Protein AF-I3E855-F1 (afdb_monomer_lite)

Foldseek 3Di:
DQDPVNVVVVVLVVLLVQLVVVVVV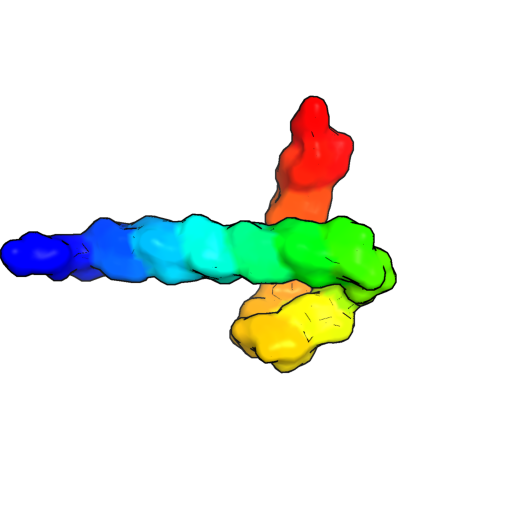VDDLVVSCVVSVNDSVSSVVSVVVVVVD

Radius of gyration: 11.93 Å; chains: 1; bounding box: 22×22×34 Å

Organism: Bacillus methanolicus (strain MGA3 / ATCC 53907) (NCBI:txid796606)

Secondary structure (DSSP, 8-state):
---HHHHHHHHHHHHHHHHHHHHHTT--HHHHHHHHT--HHHHHHHHHHHHT-

Structure (mmCIF, N/CA/C/O backbone):
data_AF-I3E855-F1
#
_entry.id   AF-I3E855-F1
#
loop_
_atom_site.group_PDB
_atom_site.id
_atom_site.type_symbol
_atom_site.label_atom_id
_atom_site.label_alt_id
_atom_site.label_comp_id
_atom_site.label_asym_id
_atom_site.label_entity_id
_atom_site.label_seq_id
_atom_site.pdbx_PDB_ins_code
_atom_site.Cartn_x
_atom_site.Cartn_y
_atom_site.Cartn_z
_atom_site.occupancy
_atom_site.B_iso_or_equiv
_atom_site.auth_seq_id
_atom_site.auth_comp_id
_a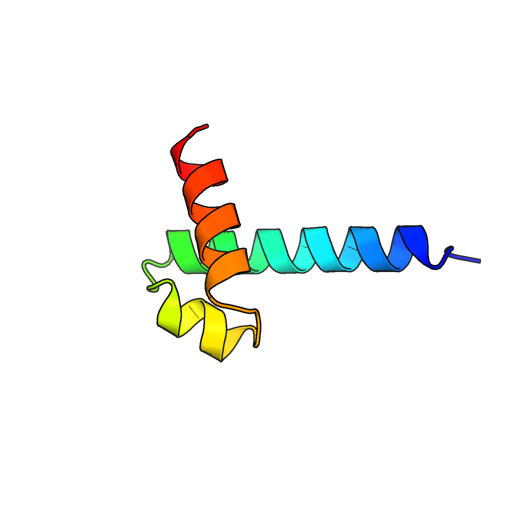tom_site.auth_asym_id
_atom_site.auth_atom_id
_atom_site.pdbx_PDB_model_num
ATOM 1 N N . MET A 1 1 ? 5.965 8.194 -29.926 1.00 63.25 1 MET A N 1
ATOM 2 C CA . MET A 1 1 ? 6.903 7.794 -28.855 1.00 63.25 1 MET A CA 1
ATOM 3 C C . MET A 1 1 ? 6.304 8.282 -27.553 1.00 63.25 1 MET A C 1
ATOM 5 O O . MET A 1 1 ? 6.184 9.485 -27.406 1.00 63.25 1 MET A O 1
ATOM 9 N N . ILE A 1 2 ? 5.854 7.388 -26.672 1.00 63.03 2 ILE A N 1
ATOM 10 C CA . ILE A 1 2 ? 5.363 7.803 -25.350 1.00 63.03 2 ILE A CA 1
ATOM 11 C C . ILE A 1 2 ? 6.592 8.204 -24.537 1.00 63.03 2 ILE A C 1
ATOM 13 O O . ILE A 1 2 ? 7.523 7.399 -24.413 1.00 63.03 2 ILE A O 1
ATOM 17 N N . SER A 1 3 ? 6.622 9.442 -24.053 1.00 80.62 3 SER A N 1
ATOM 18 C CA . SER A 1 3 ? 7.725 9.963 -23.253 1.00 80.62 3 SER A CA 1
ATOM 19 C C . SER A 1 3 ? 7.880 9.169 -21.950 1.00 80.62 3 SER A C 1
ATOM 21 O O . SER A 1 3 ? 6.946 8.527 -21.459 1.00 80.62 3 SER A O 1
ATOM 23 N N . GLY A 1 4 ? 9.077 9.202 -21.357 1.00 81.50 4 GLY A N 1
ATOM 24 C CA . GLY A 1 4 ? 9.308 8.579 -20.048 1.00 81.50 4 GLY A CA 1
ATOM 25 C C . GLY A 1 4 ? 8.386 9.138 -18.956 1.00 81.50 4 GLY A C 1
ATOM 26 O O . GLY A 1 4 ? 8.000 8.399 -18.053 1.00 81.50 4 GLY A O 1
ATOM 27 N N . LEU A 1 5 ? 7.979 10.407 -19.085 1.00 80.62 5 LEU A N 1
ATOM 28 C CA . LEU A 1 5 ? 7.064 11.078 -18.167 1.00 80.62 5 LEU A CA 1
ATOM 29 C C . LEU A 1 5 ? 5.641 10.515 -18.261 1.00 80.62 5 LEU A C 1
ATOM 31 O O . LEU A 1 5 ? 5.061 10.169 -17.240 1.00 80.62 5 LEU A O 1
ATOM 35 N N . GLU A 1 6 ? 5.107 10.344 -19.470 1.00 79.12 6 GLU A N 1
ATOM 36 C CA . GLU A 1 6 ? 3.772 9.762 -19.675 1.00 79.12 6 GLU A CA 1
ATOM 37 C C . GLU A 1 6 ? 3.689 8.319 -19.155 1.00 79.12 6 GLU A C 1
ATOM 39 O O . GLU A 1 6 ? 2.708 7.935 -18.525 1.00 79.12 6 GLU A O 1
ATOM 44 N N . ARG A 1 7 ? 4.749 7.516 -19.337 1.00 77.88 7 ARG A N 1
ATOM 45 C CA . ARG A 1 7 ? 4.799 6.159 -18.760 1.00 77.88 7 ARG A CA 1
ATOM 46 C C . ARG A 1 7 ? 4.822 6.170 -17.236 1.00 77.88 7 ARG A C 1
ATOM 48 O O . ARG A 1 7 ? 4.268 5.266 -16.617 1.00 77.88 7 ARG A O 1
ATOM 55 N N . TYR A 1 8 ? 5.506 7.143 -16.643 1.00 80.62 8 TYR A N 1
ATOM 56 C CA . TYR A 1 8 ? 5.561 7.287 -15.196 1.00 80.62 8 TYR A CA 1
ATOM 57 C C . TYR A 1 8 ? 4.199 7.702 -14.632 1.00 80.62 8 TYR A C 1
ATOM 59 O O . TYR A 1 8 ? 3.728 7.075 -13.688 1.00 80.62 8 TYR A O 1
ATOM 67 N N . LEU A 1 9 ? 3.548 8.694 -15.247 1.00 80.12 9 LEU A N 1
ATOM 68 C CA . LEU A 1 9 ? 2.222 9.165 -14.843 1.00 80.12 9 LEU A CA 1
ATOM 69 C C . LEU A 1 9 ? 1.180 8.046 -14.919 1.00 80.12 9 LEU A C 1
ATOM 71 O O . LEU A 1 9 ? 0.537 7.773 -13.910 1.00 80.12 9 LEU A O 1
ATOM 75 N N . ASN A 1 10 ? 1.133 7.303 -16.031 1.00 81.06 10 ASN A N 1
ATOM 76 C CA . ASN A 1 10 ? 0.223 6.162 -16.166 1.00 81.06 10 ASN A CA 1
ATOM 77 C C . ASN A 1 10 ? 0.423 5.129 -15.049 1.00 81.06 10 ASN A C 1
ATOM 79 O O . ASN A 1 10 ? -0.545 4.698 -14.433 1.00 81.06 10 ASN A O 1
ATOM 83 N N . ARG A 1 11 ? 1.674 4.777 -14.717 1.00 82.94 11 ARG A N 1
ATOM 84 C CA . ARG A 1 11 ? 1.946 3.834 -13.618 1.00 82.94 11 ARG A CA 1
ATOM 85 C C . ARG A 1 11 ? 1.491 4.362 -12.261 1.00 82.94 11 ARG A C 1
ATOM 87 O O . ARG A 1 11 ? 1.013 3.590 -11.440 1.00 82.94 11 ARG A O 1
ATOM 94 N N . VAL A 1 12 ? 1.659 5.659 -12.006 1.00 82.44 12 VAL A N 1
ATOM 95 C CA . VAL A 1 12 ? 1.223 6.278 -10.747 1.00 82.44 12 VAL A CA 1
ATOM 96 C C . VAL A 1 12 ? -0.301 6.281 -10.639 1.00 82.44 12 VAL A C 1
ATOM 98 O O . VAL A 1 12 ? -0.828 6.001 -9.561 1.00 82.44 12 VAL A O 1
ATOM 101 N N . GLU A 1 13 ? -1.006 6.561 -11.732 1.00 85.62 13 GLU A N 1
ATOM 102 C CA . GLU A 1 13 ? -2.468 6.491 -11.782 1.00 85.62 13 GLU A CA 1
ATOM 103 C C . GLU 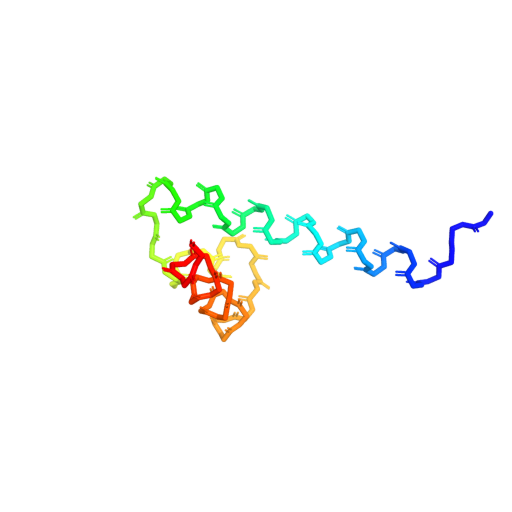A 1 13 ? -2.966 5.055 -11.580 1.00 85.62 13 GLU A C 1
ATOM 105 O O . GLU A 1 13 ? -3.837 4.826 -10.741 1.00 85.62 13 GLU A O 1
ATOM 110 N N . GLU A 1 14 ? -2.363 4.076 -12.260 1.00 88.44 14 GLU A N 1
ATOM 111 C CA . GLU A 1 14 ? -2.692 2.655 -12.099 1.00 88.44 14 GLU A CA 1
ATOM 112 C C . GLU A 1 14 ? -2.466 2.166 -10.659 1.00 88.44 14 GLU A C 1
ATOM 114 O O . GLU A 1 14 ? -3.361 1.548 -10.075 1.00 88.44 14 GLU A O 1
ATOM 119 N N . ASP A 1 15 ? -1.319 2.503 -10.055 1.00 86.69 15 ASP A N 1
ATOM 120 C CA . ASP A 1 15 ? -1.014 2.206 -8.648 1.00 86.69 15 ASP A CA 1
ATOM 121 C C . ASP A 1 15 ? -2.065 2.816 -7.711 1.00 86.69 15 ASP A C 1
ATOM 123 O O . ASP A 1 15 ? -2.535 2.166 -6.777 1.00 86.69 15 ASP A O 1
ATOM 127 N N . THR A 1 16 ? -2.447 4.072 -7.955 1.00 90.19 16 THR A N 1
ATOM 128 C CA . THR A 1 16 ? -3.410 4.795 -7.114 1.00 90.19 16 THR A CA 1
ATOM 129 C C . THR A 1 16 ? -4.790 4.153 -7.193 1.00 90.19 16 THR A C 1
ATOM 131 O O . THR A 1 16 ? -5.406 3.875 -6.164 1.00 90.19 16 THR A O 1
ATOM 134 N N . ILE A 1 17 ? -5.259 3.838 -8.402 1.00 92.69 17 ILE A N 1
ATOM 135 C CA . ILE A 1 17 ? -6.543 3.163 -8.618 1.00 92.69 17 ILE A CA 1
ATOM 136 C C . ILE A 1 17 ? -6.545 1.780 -7.954 1.00 92.69 17 ILE A C 1
ATOM 138 O O . ILE A 1 17 ? -7.543 1.394 -7.342 1.00 92.69 17 ILE A O 1
ATOM 142 N N . ALA A 1 18 ? -5.445 1.029 -8.052 1.00 93.19 18 ALA A N 1
ATOM 143 C CA . ALA A 1 18 ? -5.319 -0.281 -7.419 1.00 93.19 18 ALA A CA 1
ATOM 144 C C . ALA A 1 18 ? -5.387 -0.185 -5.886 1.00 93.19 18 ALA A C 1
ATOM 146 O O . ALA A 1 18 ? -6.135 -0.938 -5.262 1.00 93.19 18 ALA A O 1
ATOM 147 N N . VAL A 1 19 ? -4.677 0.777 -5.287 1.00 93.06 19 VAL A N 1
ATOM 148 C CA . VAL A 1 19 ? -4.731 1.035 -3.840 1.00 93.06 19 VAL A CA 1
ATOM 149 C C . VAL A 1 19 ? -6.158 1.363 -3.396 1.00 93.06 19 VAL A C 1
ATOM 151 O O . VAL A 1 19 ? -6.655 0.750 -2.453 1.00 93.06 19 VAL A O 1
ATOM 154 N N . LEU A 1 20 ? -6.851 2.265 -4.098 1.00 92.56 20 LEU A N 1
ATOM 155 C CA . LEU A 1 20 ? -8.223 2.657 -3.756 1.00 92.56 20 LEU A CA 1
ATOM 156 C C . LEU A 1 20 ? -9.209 1.488 -3.845 1.00 92.56 20 LEU A C 1
ATOM 158 O O . LEU A 1 20 ? -10.024 1.307 -2.943 1.00 92.56 20 LEU A O 1
ATOM 162 N N . LYS A 1 21 ? -9.114 0.650 -4.885 1.00 94.44 21 LYS A N 1
ATOM 163 C CA . LYS A 1 21 ? -9.957 -0.552 -5.016 1.00 94.44 21 LYS A CA 1
ATOM 164 C C . LYS A 1 21 ? -9.808 -1.487 -3.815 1.00 94.44 21 LYS A C 1
ATOM 166 O O . LYS A 1 21 ? -10.804 -2.018 -3.329 1.00 94.44 21 LYS A O 1
ATOM 171 N N . LEU A 1 22 ? -8.582 -1.679 -3.331 1.00 93.88 22 LEU A N 1
ATOM 172 C CA . LEU A 1 22 ? -8.316 -2.555 -2.191 1.00 93.88 22 LEU A CA 1
ATOM 173 C C . LEU A 1 22 ? -8.718 -1.923 -0.852 1.00 93.88 22 LEU A C 1
ATOM 175 O O . LEU A 1 22 ? -9.197 -2.642 0.024 1.00 93.88 22 LEU A O 1
ATOM 179 N N . LEU A 1 23 ? -8.589 -0.599 -0.711 1.00 92.00 23 LEU A N 1
ATOM 180 C CA . LEU A 1 23 ? -9.111 0.137 0.446 1.00 92.00 23 LEU A CA 1
ATOM 181 C C . LEU A 1 23 ? -10.636 0.005 0.541 1.00 92.00 23 LEU A C 1
ATOM 183 O O . LEU A 1 23 ? -11.154 -0.323 1.605 1.00 92.00 23 LEU A O 1
ATOM 187 N N . VAL A 1 24 ? -11.354 0.177 -0.575 1.00 91.31 24 VAL A N 1
ATOM 188 C CA . VAL A 1 24 ? -12.817 -0.010 -0.639 1.00 91.31 24 VAL A CA 1
ATOM 189 C C . VAL A 1 24 ? -13.214 -1.463 -0.357 1.00 91.31 24 VAL A C 1
ATOM 191 O O . VAL A 1 24 ? -14.241 -1.709 0.269 1.00 91.31 24 VAL A O 1
ATOM 194 N N . ALA A 1 25 ? -12.383 -2.432 -0.749 1.00 93.19 25 ALA A N 1
ATOM 195 C CA . ALA A 1 25 ? -12.566 -3.841 -0.394 1.00 93.19 25 ALA A CA 1
ATOM 196 C C . ALA A 1 25 ? -12.274 -4.154 1.092 1.00 93.19 25 ALA A C 1
ATOM 198 O O . ALA A 1 25 ? -12.360 -5.314 1.495 1.00 93.19 25 ALA A O 1
ATOM 199 N N . GLY A 1 26 ? -11.916 -3.153 1.905 1.00 91.38 26 GLY A N 1
ATOM 200 C CA . GLY A 1 26 ? -11.670 -3.291 3.340 1.00 91.38 26 GLY A CA 1
ATOM 201 C C . GLY A 1 26 ? -10.289 -3.839 3.704 1.00 91.38 26 GLY A C 1
ATOM 202 O O . GLY A 1 26 ? -10.083 -4.239 4.849 1.00 91.38 26 GLY A O 1
ATOM 203 N N . LYS A 1 27 ? -9.335 -3.879 2.762 1.00 93.50 27 LYS A N 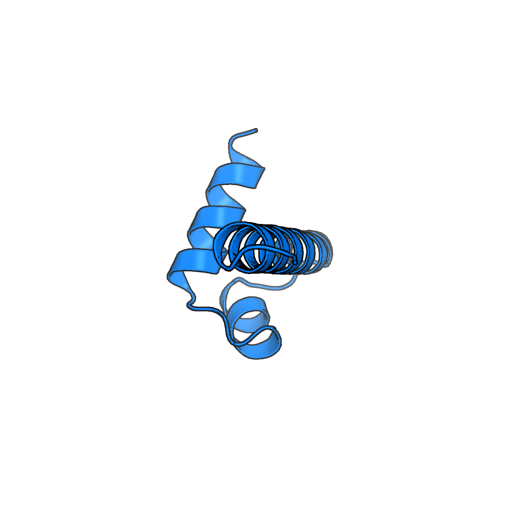1
ATOM 204 C CA . LYS A 1 27 ? -7.961 -4.303 3.068 1.00 93.50 27 LYS A CA 1
ATOM 205 C C . LYS A 1 27 ? -7.212 -3.237 3.863 1.00 93.50 27 LYS A C 1
ATOM 207 O O . LYS A 1 27 ? -7.400 -2.037 3.666 1.00 93.50 27 LYS A O 1
ATOM 212 N N . THR A 1 28 ? -6.306 -3.682 4.731 1.00 93.19 28 THR A N 1
ATOM 213 C CA . THR A 1 28 ? -5.445 -2.774 5.500 1.00 93.19 28 THR A CA 1
ATOM 214 C C . THR A 1 28 ? -4.279 -2.252 4.659 1.00 93.19 28 THR A C 1
ATOM 216 O O . THR A 1 28 ? -3.861 -2.872 3.680 1.00 93.19 28 THR A O 1
ATOM 219 N N . VAL A 1 29 ? -3.698 -1.125 5.081 1.00 92.06 29 VAL A N 1
ATOM 220 C CA . VAL A 1 29 ? -2.524 -0.503 4.440 1.00 92.06 29 VAL A CA 1
ATOM 221 C C . VAL A 1 29 ? -1.370 -1.503 4.263 1.00 92.06 29 VAL A C 1
ATOM 223 O O . VAL A 1 29 ? -0.716 -1.516 3.220 1.00 92.06 29 VAL A O 1
ATOM 226 N N . GLU A 1 30 ? -1.158 -2.385 5.241 1.00 94.12 30 GLU A N 1
ATOM 227 C CA . GLU A 1 30 ? -0.119 -3.420 5.205 1.00 94.12 30 GLU A CA 1
ATOM 228 C C . GLU A 1 30 ? -0.390 -4.501 4.157 1.00 94.12 30 GLU A C 1
ATOM 230 O O . GLU A 1 30 ? 0.505 -4.866 3.392 1.00 94.12 30 GLU A O 1
ATOM 235 N N . GLN A 1 31 ? -1.635 -4.977 4.066 1.00 93.75 31 GLN A N 1
ATOM 236 C CA . GLN A 1 31 ? -2.028 -5.965 3.061 1.00 93.75 31 GLN A CA 1
ATOM 237 C C . GLN A 1 31 ? -1.887 -5.406 1.644 1.00 93.75 31 GLN A C 1
ATOM 239 O O . GLN A 1 31 ? -1.391 -6.094 0.755 1.00 93.75 31 GLN A O 1
ATOM 244 N N . ILE A 1 32 ? -2.282 -4.148 1.448 1.00 94.00 32 ILE A N 1
ATOM 245 C CA . ILE A 1 32 ? -2.204 -3.458 0.156 1.00 94.00 32 ILE A CA 1
ATOM 246 C C . ILE A 1 32 ? -0.749 -3.238 -0.256 1.00 94.00 32 ILE A C 1
ATOM 248 O O . ILE A 1 32 ? -0.381 -3.509 -1.398 1.00 94.00 32 ILE A O 1
ATOM 252 N N . SER A 1 33 ? 0.092 -2.786 0.677 1.00 93.06 33 SER A N 1
ATOM 253 C CA . SER A 1 33 ? 1.526 -2.604 0.444 1.00 93.06 33 SER A CA 1
ATOM 254 C C . SER A 1 33 ? 2.198 -3.905 0.010 1.00 93.06 33 SER A C 1
ATOM 256 O O . SER A 1 33 ? 2.960 -3.904 -0.957 1.00 93.06 33 SER A O 1
ATOM 258 N N . ASN A 1 34 ? 1.868 -5.018 0.668 1.00 93.81 34 ASN A N 1
ATOM 259 C CA . ASN A 1 34 ? 2.429 -6.322 0.337 1.00 93.81 34 ASN A CA 1
ATOM 260 C C . ASN A 1 34 ? 1.915 -6.859 -1.014 1.00 93.81 34 ASN A C 1
ATOM 262 O O . ASN A 1 34 ? 2.695 -7.379 -1.809 1.00 93.81 34 ASN A O 1
ATOM 266 N N . GLU A 1 35 ? 0.621 -6.696 -1.307 1.00 93.25 35 GLU A N 1
ATOM 267 C CA . GLU A 1 35 ? -0.001 -7.184 -2.545 1.00 93.25 35 GLU A CA 1
ATOM 268 C C . GLU A 1 35 ? 0.476 -6.418 -3.784 1.00 93.25 35 GLU A C 1
ATOM 270 O O . GLU A 1 35 ? 0.829 -7.023 -4.796 1.00 93.25 35 GLU A O 1
ATOM 275 N N . LEU A 1 36 ? 0.546 -5.089 -3.691 1.00 90.12 36 LEU A N 1
ATOM 276 C CA . LEU A 1 36 ? 0.961 -4.231 -4.802 1.00 90.12 36 LEU A CA 1
ATOM 277 C C . LEU A 1 36 ? 2.481 -4.015 -4.856 1.00 90.12 36 LEU A C 1
ATOM 279 O O . LEU A 1 36 ? 2.985 -3.425 -5.808 1.00 90.12 36 LEU A O 1
ATOM 283 N N . LYS A 1 37 ? 3.227 -4.494 -3.849 1.00 92.06 37 LYS A N 1
ATOM 284 C CA . LYS A 1 37 ? 4.667 -4.232 -3.662 1.00 92.06 37 LYS A CA 1
ATOM 285 C C . LYS A 1 37 ? 5.003 -2.736 -3.662 1.00 92.06 37 LYS A C 1
ATOM 287 O O . LYS A 1 37 ? 6.048 -2.311 -4.156 1.00 92.06 37 LYS A O 1
ATOM 292 N N . ILE A 1 38 ? 4.106 -1.934 -3.093 1.00 90.06 38 ILE A N 1
ATOM 293 C CA . ILE A 1 38 ? 4.233 -0.479 -2.973 1.00 90.06 38 ILE A CA 1
ATOM 294 C C . ILE A 1 38 ? 4.632 -0.142 -1.529 1.00 90.06 38 ILE A C 1
ATOM 296 O O . ILE A 1 38 ? 4.141 -0.794 -0.610 1.00 90.06 38 ILE A O 1
ATOM 300 N N . PRO A 1 39 ? 5.473 0.878 -1.271 1.00 93.12 39 PRO A N 1
ATOM 301 C 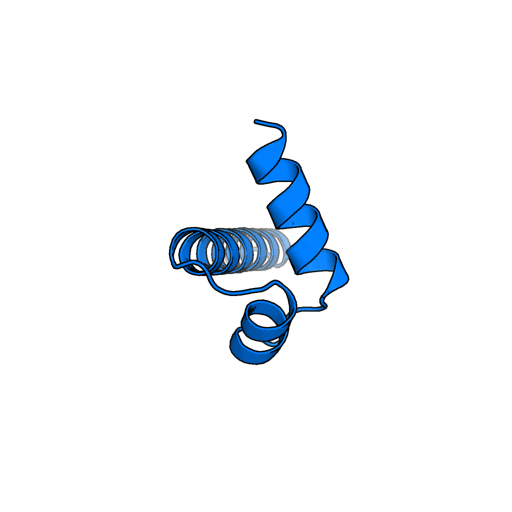CA . PRO A 1 39 ? 5.802 1.290 0.092 1.00 93.12 39 PRO A CA 1
ATOM 302 C C . PRO A 1 39 ? 4.564 1.658 0.923 1.00 93.12 39 PRO A C 1
ATOM 304 O O . PRO A 1 39 ? 3.713 2.413 0.452 1.00 93.12 39 PRO A O 1
ATOM 307 N N . LEU A 1 40 ? 4.526 1.222 2.189 1.00 92.25 40 LEU A N 1
ATOM 308 C CA . LEU A 1 40 ? 3.472 1.562 3.161 1.00 92.25 40 LEU A CA 1
ATOM 309 C C . LEU A 1 40 ? 3.159 3.061 3.188 1.00 92.25 40 LEU A C 1
ATOM 311 O O . LEU A 1 40 ? 1.996 3.448 3.178 1.00 92.25 40 LEU A O 1
ATOM 315 N N . LYS A 1 41 ? 4.201 3.902 3.149 1.00 92.81 41 LYS A N 1
ATOM 316 C CA . LYS A 1 41 ? 4.066 5.362 3.123 1.00 92.81 41 LYS A CA 1
ATOM 317 C C . LYS A 1 41 ? 3.211 5.840 1.943 1.00 92.81 41 LYS A C 1
ATOM 319 O O . LYS A 1 41 ? 2.292 6.618 2.144 1.00 92.81 41 LYS A O 1
ATOM 324 N N . LYS A 1 42 ? 3.461 5.322 0.735 1.00 90.38 42 LYS A N 1
ATOM 325 C CA . LYS A 1 42 ? 2.716 5.707 -0.475 1.00 90.38 42 LYS A CA 1
ATOM 326 C C . LYS A 1 42 ? 1.256 5.247 -0.398 1.00 90.38 42 LYS A C 1
ATOM 328 O O . LYS A 1 42 ? 0.369 5.983 -0.813 1.00 90.38 42 LYS A O 1
ATOM 333 N N . VAL A 1 43 ? 0.995 4.070 0.173 1.00 92.25 43 VAL A N 1
ATOM 334 C CA . VAL A 1 43 ? -0.375 3.579 0.413 1.00 92.25 43 VAL A CA 1
ATOM 335 C C . VAL A 1 43 ? -1.108 4.455 1.440 1.00 92.25 43 VAL A C 1
ATOM 337 O O . VAL A 1 43 ? -2.265 4.806 1.219 1.00 92.25 43 VAL A O 1
ATOM 340 N N . ALA A 1 44 ? -0.435 4.850 2.525 1.00 92.12 44 ALA A N 1
ATOM 341 C CA . ALA A 1 44 ? -0.984 5.752 3.537 1.00 92.12 44 ALA A CA 1
ATOM 342 C C . ALA A 1 44 ? -1.306 7.140 2.958 1.00 92.12 44 ALA A C 1
ATOM 344 O O . ALA A 1 44 ? -2.419 7.617 3.139 1.00 92.12 44 ALA A O 1
ATOM 345 N N . GLU A 1 45 ? -0.399 7.727 2.169 1.00 92.31 45 GLU A N 1
ATOM 346 C CA . GLU A 1 45 ? -0.631 9.016 1.500 1.00 92.31 45 GLU A CA 1
ATOM 347 C C . GLU A 1 45 ? -1.855 8.977 0.568 1.00 92.31 45 GLU A C 1
ATOM 349 O O . GLU A 1 45 ? -2.620 9.939 0.502 1.00 92.31 45 GLU A O 1
ATOM 354 N N . ILE A 1 46 ? -2.065 7.869 -0.155 1.00 89.81 46 ILE A N 1
ATOM 355 C CA . ILE A 1 46 ? -3.250 7.686 -1.010 1.00 89.81 46 ILE A CA 1
ATOM 356 C C . ILE A 1 46 ? -4.522 7.583 -0.159 1.00 89.81 46 ILE A C 1
ATOM 358 O O . ILE A 1 46 ? -5.525 8.211 -0.496 1.00 89.81 46 ILE A O 1
ATOM 362 N N . LYS A 1 47 ? -4.478 6.829 0.947 1.00 89.25 47 LYS A N 1
ATOM 363 C CA . LYS A 1 47 ? -5.602 6.697 1.884 1.00 89.25 47 LYS A CA 1
ATOM 364 C C . LYS A 1 47 ? -5.996 8.054 2.474 1.00 89.25 47 LYS A C 1
ATOM 366 O O . LYS A 1 47 ? -7.161 8.423 2.394 1.00 89.25 47 LYS A O 1
ATOM 371 N N . GLU A 1 48 ? -5.031 8.813 2.993 1.00 91.19 48 GLU A N 1
ATOM 372 C CA . GLU A 1 48 ? -5.269 10.137 3.583 1.00 91.19 48 GLU A CA 1
ATOM 373 C C . GLU A 1 48 ? -5.884 11.111 2.572 1.00 91.19 48 GLU A C 1
ATOM 375 O O . GLU A 1 48 ? -6.845 11.809 2.891 1.00 91.19 48 GLU A O 1
ATOM 380 N N . LYS A 1 49 ? -5.378 11.132 1.331 1.00 87.81 49 LYS A N 1
ATOM 381 C CA . LYS A 1 49 ? -5.935 11.975 0.260 1.00 87.81 49 LYS A CA 1
ATOM 382 C C . LYS A 1 49 ? -7.367 11.597 -0.110 1.00 87.81 49 LYS A C 1
ATOM 384 O O . LYS A 1 49 ? -8.161 12.483 -0.413 1.00 87.81 49 LYS A O 1
ATOM 389 N N . PHE A 1 50 ? -7.678 10.303 -0.099 1.00 86.50 50 PHE A N 1
ATOM 390 C CA . PHE A 1 50 ? -9.016 9.803 -0.387 1.00 86.50 50 PHE A CA 1
ATOM 391 C C . PHE A 1 50 ? -10.012 10.137 0.724 1.00 86.50 50 PHE A C 1
ATOM 393 O O . PHE A 1 50 ? -11.107 10.586 0.426 1.00 86.50 50 PHE A O 1
ATOM 400 N N . GLU A 1 51 ? -9.631 9.960 1.990 1.00 82.62 51 GLU A N 1
ATOM 401 C CA . GLU A 1 51 ? -10.495 10.269 3.141 1.00 82.62 51 GLU A CA 1
ATOM 402 C C . GLU A 1 51 ? -10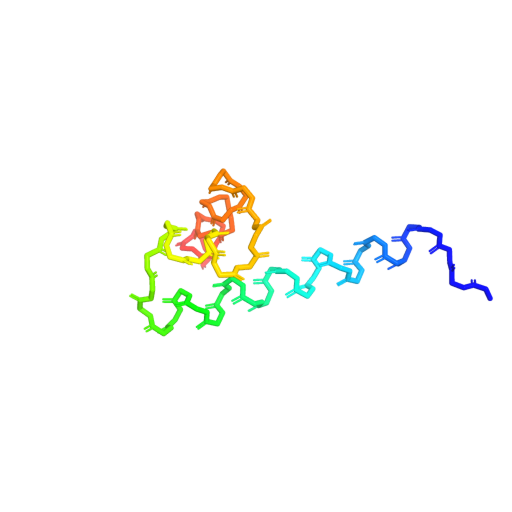.676 11.779 3.372 1.00 82.62 51 GLU A C 1
ATOM 404 O O . GLU A 1 51 ? -11.642 12.188 4.009 1.00 82.62 51 GLU A O 1
ATOM 409 N N . SER A 1 52 ? -9.751 12.605 2.870 1.00 76.06 52 SER A N 1
ATOM 410 C CA . SER A 1 52 ? -9.820 14.072 2.963 1.00 76.06 52 SER A CA 1
ATOM 411 C C . SER A 1 52 ? -10.635 14.735 1.839 1.00 76.06 52 SER A C 1
ATOM 413 O O . SER A 1 52 ? -10.741 15.962 1.836 1.00 76.06 52 SER A O 1
ATOM 415 N N . SER A 1 53 ? -11.145 13.959 0.871 1.00 56.03 53 SER A N 1
ATOM 416 C CA . SER A 1 53 ? -12.021 14.427 -0.222 1.00 56.03 53 SER A CA 1
ATOM 417 C C . SER A 1 53 ? -13.484 14.138 0.088 1.00 56.03 53 SER A C 1
ATOM 419 O O . SER A 1 53 ? -14.315 15.031 -0.183 1.00 56.03 53 SER A O 1
#

pLDDT: mean 87.35, std 8.29, range [56.03, 94.44]

Sequence (53 aa):
MISGLERYLNRVEEDTIAVLKLLVAGKTVEQISNELKIPLKKVAEIKEKFESS